Protein AF-A0A7S2VZN6-F1 (afdb_monomer_lite)

pLDDT: mean 81.23, std 9.37, range [50.44, 93.56]

Secondary structure (DSSP, 8-state):
----------S---HHHHHHHHHHHHHHHHTTT----EEEE-GGGGGGTTTTTTSEEEEPPTT---HHHHHHHHHHHHHHHHHHHT-S-SS--HHHHHHHHHHHHHHHHHSPPTTSS-SSS-HHHHHH-PPPP-GGGGGPPTT---

Organism: NCBI:txid49252

Structure (mmCIF, N/CA/C/O backbone):
data_AF-A0A7S2VZN6-F1
#
_entry.id   AF-A0A7S2VZN6-F1
#
loop_
_atom_site.group_PDB
_atom_site.id
_atom_site.type_symbol
_atom_site.label_atom_id
_atom_site.label_alt_id
_atom_site.label_comp_id
_atom_site.label_asym_id
_atom_site.label_entity_id
_atom_site.label_seq_id
_atom_site.pdbx_PDB_ins_code
_atom_site.Cartn_x
_atom_site.Cartn_y
_atom_site.Cartn_z
_atom_site.occupancy
_atom_site.B_iso_or_equiv
_atom_site.auth_seq_id
_atom_site.auth_comp_id
_atom_site.auth_asym_id
_atom_site.auth_atom_id
_atom_site.pdbx_PDB_model_num
ATOM 1 N N . ARG A 1 1 ? -11.228 -12.807 0.021 1.00 67.44 1 ARG A N 1
ATOM 2 C CA . ARG A 1 1 ? -10.529 -11.670 0.677 1.00 67.44 1 ARG A CA 1
ATOM 3 C C . ARG A 1 1 ? -9.838 -10.831 -0.385 1.00 67.44 1 ARG A C 1
ATOM 5 O O . ARG A 1 1 ? -9.203 -11.403 -1.270 1.00 67.44 1 ARG A O 1
ATOM 12 N N . MET A 1 2 ? -9.982 -9.508 -0.332 1.00 73.94 2 MET A N 1
ATOM 13 C CA . MET A 1 2 ? -9.290 -8.612 -1.258 1.00 73.94 2 MET A CA 1
ATOM 14 C C . MET A 1 2 ? -7.806 -8.568 -0.902 1.00 73.94 2 MET A C 1
ATOM 16 O O . MET A 1 2 ? -7.463 -8.397 0.262 1.00 73.94 2 MET A O 1
ATOM 20 N N . LYS A 1 3 ? -6.920 -8.744 -1.885 1.00 80.19 3 LYS A N 1
ATOM 21 C CA . LYS A 1 3 ? -5.466 -8.737 -1.664 1.00 80.19 3 LYS A CA 1
ATOM 22 C C . LYS A 1 3 ? -4.849 -7.468 -2.239 1.00 80.19 3 LYS A C 1
ATOM 24 O O . LYS A 1 3 ? -4.043 -7.541 -3.160 1.00 80.19 3 LYS A O 1
ATOM 29 N N . PHE A 1 4 ? -5.268 -6.318 -1.718 1.00 83.31 4 PHE A N 1
ATOM 30 C CA . PHE A 1 4 ? -4.707 -5.024 -2.096 1.00 83.31 4 PHE A CA 1
ATOM 31 C C . PHE A 1 4 ? -3.550 -4.649 -1.173 1.00 83.31 4 PHE A C 1
ATOM 33 O O . PHE A 1 4 ? -3.600 -4.893 0.032 1.00 83.31 4 PHE A O 1
ATOM 40 N N . ARG A 1 5 ? -2.483 -4.090 -1.742 1.00 87.06 5 ARG A N 1
ATOM 41 C CA . ARG A 1 5 ? -1.263 -3.754 -1.007 1.00 87.06 5 ARG A CA 1
ATOM 42 C C . ARG A 1 5 ? -0.949 -2.282 -1.164 1.00 87.06 5 ARG A C 1
ATOM 44 O O . ARG A 1 5 ? -0.860 -1.787 -2.282 1.00 87.06 5 ARG A O 1
ATOM 51 N N . THR A 1 6 ? -0.674 -1.614 -0.056 1.00 86.50 6 THR A N 1
ATOM 52 C CA . THR A 1 6 ? -0.214 -0.225 -0.063 1.00 86.50 6 THR A CA 1
ATOM 53 C C . THR A 1 6 ? 1.181 -0.163 0.532 1.00 86.50 6 THR A C 1
ATOM 55 O O . THR A 1 6 ? 1.512 -0.914 1.448 1.00 86.50 6 THR A O 1
ATOM 58 N N . MET A 1 7 ? 2.016 0.729 0.008 1.00 86.06 7 MET A N 1
ATOM 59 C CA . MET A 1 7 ? 3.336 1.002 0.561 1.00 86.06 7 MET A CA 1
ATOM 60 C C . MET A 1 7 ? 3.484 2.502 0.780 1.00 86.06 7 MET A C 1
ATOM 62 O O . MET A 1 7 ? 3.170 3.303 -0.096 1.00 86.06 7 MET A O 1
ATOM 66 N N . ALA A 1 8 ? 4.003 2.874 1.946 1.00 85.56 8 ALA A N 1
ATOM 67 C CA . ALA A 1 8 ? 4.385 4.239 2.255 1.00 85.56 8 ALA A CA 1
ATOM 68 C C . ALA A 1 8 ? 5.821 4.260 2.782 1.00 85.56 8 ALA A C 1
ATOM 70 O O . ALA A 1 8 ? 6.165 3.538 3.716 1.00 85.56 8 ALA A O 1
ATOM 71 N N . ALA A 1 9 ? 6.663 5.119 2.209 1.00 84.00 9 ALA A N 1
ATOM 72 C CA . ALA A 1 9 ? 7.984 5.373 2.763 1.00 84.00 9 ALA A CA 1
ATOM 73 C C . ALA A 1 9 ? 7.851 6.199 4.053 1.00 84.00 9 ALA A C 1
ATOM 75 O O . ALA A 1 9 ? 7.390 7.345 4.030 1.00 84.00 9 ALA A O 1
ATOM 76 N N . VAL A 1 10 ? 8.270 5.620 5.174 1.00 84.56 10 VAL A N 1
ATOM 77 C CA . VAL A 1 10 ? 8.252 6.26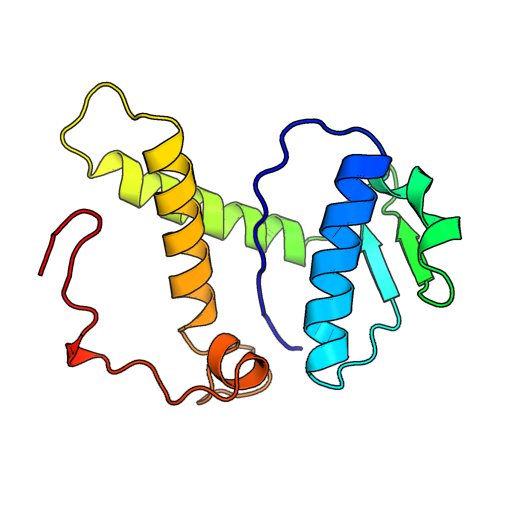4 6.491 1.00 84.56 10 VAL A CA 1
ATOM 78 C C . VAL A 1 10 ? 9.630 6.860 6.777 1.00 84.56 10 VAL A C 1
ATOM 80 O O . VAL A 1 10 ? 10.645 6.194 6.586 1.00 84.56 10 VAL A O 1
ATOM 83 N N . LYS A 1 11 ? 9.679 8.130 7.204 1.00 82.19 11 LYS A N 1
ATOM 84 C CA . LYS A 1 11 ? 10.941 8.792 7.585 1.00 82.19 11 LYS A CA 1
ATOM 85 C C . LYS A 1 11 ? 11.403 8.342 8.973 1.00 82.19 11 LYS A C 1
ATOM 87 O O . LYS A 1 11 ? 12.546 7.934 9.116 1.00 82.19 11 LYS A O 1
ATO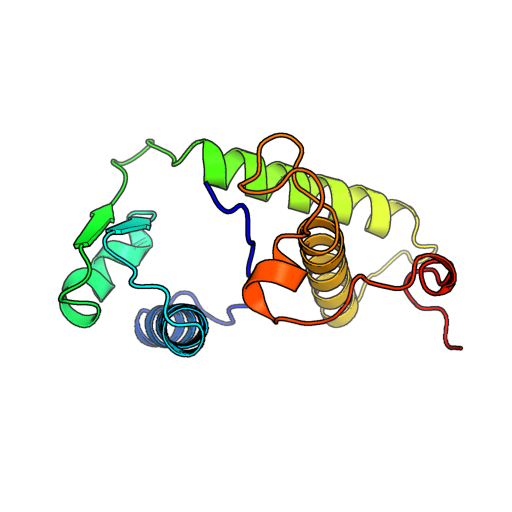M 92 N N . ASN A 1 12 ? 10.488 8.375 9.944 1.00 83.12 12 ASN A N 1
ATOM 93 C CA . ASN A 1 12 ? 10.727 8.042 11.348 1.00 83.12 12 ASN A CA 1
ATOM 94 C C . ASN A 1 12 ? 9.582 7.175 11.886 1.00 83.12 12 ASN A C 1
ATOM 96 O O . ASN A 1 12 ? 8.439 7.357 11.473 1.00 83.12 12 ASN A O 1
ATOM 100 N N . ARG A 1 13 ? 9.865 6.302 12.857 1.00 81.25 13 ARG A N 1
ATOM 101 C CA . ARG A 1 13 ? 8.877 5.394 13.473 1.00 81.25 13 ARG A CA 1
ATOM 102 C C . ARG A 1 13 ? 8.082 6.016 14.629 1.00 81.25 13 ARG A C 1
ATOM 104 O O . ARG A 1 13 ? 7.557 5.308 15.476 1.00 81.25 13 ARG A O 1
ATOM 111 N N . TYR A 1 14 ? 8.014 7.342 14.704 1.00 86.31 14 TYR A N 1
ATOM 112 C CA . TYR A 1 14 ? 7.276 8.007 15.776 1.00 86.31 14 TYR A CA 1
ATOM 113 C C . TYR A 1 14 ? 5.766 7.910 15.555 1.00 86.31 14 TYR A C 1
ATOM 115 O O . TYR A 1 14 ? 5.291 8.032 14.423 1.00 86.31 14 TYR A O 1
ATOM 123 N N . LYS A 1 15 ? 5.024 7.797 16.661 1.00 85.56 15 LYS A N 1
ATOM 124 C CA . LYS A 1 15 ? 3.557 7.742 16.712 1.00 85.56 15 LYS A CA 1
ATOM 125 C C . LYS A 1 15 ? 2.837 8.684 15.724 1.00 85.56 15 LYS A C 1
ATOM 127 O O . LYS A 1 15 ? 2.068 8.168 14.918 1.00 85.56 15 LYS A O 1
ATOM 132 N N . PRO A 1 16 ? 3.097 10.010 15.682 1.00 86.88 16 PRO A N 1
ATOM 133 C CA . PRO A 1 16 ? 2.371 10.909 14.776 1.00 86.88 16 PRO A CA 1
ATOM 134 C C . PRO A 1 16 ? 2.612 10.596 13.294 1.00 86.88 16 PRO A C 1
ATOM 136 O O . PRO A 1 16 ? 1.728 10.774 12.460 1.00 86.88 16 PRO A O 1
ATOM 139 N N . VAL A 1 17 ? 3.805 10.108 12.942 1.00 87.12 17 VAL A N 1
ATOM 140 C CA . VAL A 1 17 ? 4.119 9.733 11.559 1.00 87.12 17 VAL A CA 1
ATOM 141 C C . VAL A 1 17 ? 3.374 8.455 11.179 1.00 87.12 17 VAL A C 1
ATOM 143 O O . VAL A 1 17 ? 2.814 8.388 10.086 1.00 87.12 17 VAL A O 1
ATOM 146 N N . LEU A 1 18 ? 3.346 7.465 12.077 1.00 86.06 18 LEU A N 1
ATOM 147 C CA . LEU A 1 18 ? 2.616 6.213 11.873 1.00 86.06 18 LEU A CA 1
ATOM 148 C C . LEU A 1 18 ? 1.109 6.464 11.757 1.00 86.06 18 LEU A C 1
ATOM 150 O O . LEU A 1 18 ? 0.503 5.999 10.795 1.00 86.06 18 LEU A O 1
ATOM 154 N N . PHE A 1 19 ? 0.538 7.266 12.659 1.00 87.81 19 PHE A N 1
ATOM 155 C CA . PHE A 1 19 ? -0.877 7.633 12.645 1.00 87.81 19 PHE A CA 1
ATOM 156 C C . PHE A 1 19 ? -1.277 8.343 11.349 1.00 87.81 19 PHE A C 1
ATOM 158 O O . PHE A 1 19 ? -2.192 7.904 10.662 1.00 87.81 19 PHE A O 1
ATOM 165 N N . ASN A 1 20 ? -0.529 9.370 10.931 1.00 89.44 20 ASN A N 1
ATOM 166 C CA . ASN A 1 20 ? -0.820 10.084 9.685 1.00 89.44 20 ASN A CA 1
ATOM 167 C C . ASN A 1 20 ? -0.793 9.161 8.459 1.00 89.44 20 ASN A C 1
ATOM 169 O O . ASN A 1 20 ? -1.612 9.294 7.545 1.00 89.44 20 ASN A O 1
ATOM 173 N N . LYS A 1 21 ? 0.153 8.213 8.418 1.00 88.69 21 LYS A N 1
ATOM 174 C CA . LYS A 1 21 ? 0.228 7.238 7.326 1.00 88.69 21 LYS A CA 1
ATOM 175 C C . LYS A 1 21 ? -0.913 6.236 7.377 1.00 88.69 21 LYS A C 1
ATOM 177 O O . LYS A 1 21 ? -1.475 5.950 6.324 1.00 88.69 21 LYS A O 1
ATOM 182 N N . LEU A 1 22 ? -1.277 5.759 8.562 1.00 88.25 22 LEU A N 1
ATOM 183 C CA . LEU A 1 22 ? -2.411 4.866 8.728 1.00 88.25 22 LEU A CA 1
ATOM 184 C C . LEU A 1 22 ? -3.720 5.561 8.329 1.00 88.25 22 LEU A C 1
ATOM 186 O O . LEU A 1 22 ? -4.447 5.011 7.514 1.00 88.25 22 LEU A O 1
ATOM 190 N N . ASN A 1 23 ? -3.958 6.803 8.757 1.00 89.50 23 ASN A N 1
ATOM 191 C CA . ASN A 1 23 ? -5.130 7.588 8.347 1.00 89.50 23 ASN A CA 1
ATOM 192 C C . ASN A 1 23 ? -5.203 7.809 6.842 1.00 89.50 23 ASN A C 1
ATOM 194 O O . ASN A 1 23 ? -6.275 7.732 6.260 1.00 89.50 23 ASN A O 1
ATOM 198 N N . THR A 1 24 ? -4.065 8.039 6.182 1.00 89.88 24 THR A N 1
ATOM 199 C CA . THR A 1 24 ? -4.046 8.142 4.713 1.00 89.88 24 THR A CA 1
ATOM 200 C C . THR A 1 24 ? -4.563 6.854 4.069 1.00 89.88 24 THR A C 1
ATOM 202 O O . THR A 1 24 ? -5.270 6.901 3.066 1.00 89.88 24 THR A O 1
ATOM 205 N N . VAL A 1 25 ? -4.208 5.702 4.642 1.00 88.62 25 VAL A N 1
ATOM 206 C CA . VAL A 1 25 ? -4.676 4.399 4.173 1.00 88.62 25 VAL A CA 1
ATOM 207 C C . VAL A 1 25 ? -6.153 4.204 4.516 1.00 88.62 25 VAL A C 1
ATOM 209 O O . VAL A 1 25 ? -6.908 3.867 3.615 1.00 88.62 25 VAL A O 1
ATOM 212 N N . LEU A 1 26 ? -6.592 4.471 5.750 1.00 88.44 26 LEU A N 1
ATOM 213 C CA . LEU A 1 26 ? -8.005 4.367 6.141 1.00 88.44 26 LEU A CA 1
ATOM 214 C C . LEU A 1 26 ? -8.903 5.229 5.247 1.00 88.44 26 LEU A C 1
ATOM 216 O O . LEU A 1 26 ? -9.836 4.711 4.645 1.00 88.44 26 LEU A O 1
ATOM 220 N N . ASN A 1 27 ? -8.548 6.503 5.061 1.00 88.44 27 ASN A N 1
ATOM 221 C CA . ASN A 1 27 ? -9.285 7.432 4.204 1.00 88.44 27 ASN A CA 1
ATOM 222 C C . ASN A 1 27 ? -9.342 6.953 2.748 1.00 88.44 27 ASN A C 1
ATOM 224 O O . ASN A 1 27 ? -10.314 7.213 2.048 1.00 88.44 27 ASN A O 1
ATOM 228 N N . PHE A 1 28 ? -8.311 6.249 2.270 1.00 87.31 28 PHE A N 1
ATOM 229 C CA . PHE A 1 28 ? -8.308 5.668 0.927 1.00 87.31 28 PHE A CA 1
ATOM 230 C C . PHE A 1 28 ? -9.331 4.531 0.779 1.00 87.31 28 PHE A C 1
ATOM 232 O O . PHE A 1 28 ? -9.906 4.379 -0.300 1.00 87.31 28 PHE A O 1
ATOM 239 N N . TYR A 1 29 ? -9.543 3.724 1.820 1.00 87.19 29 TYR A N 1
ATOM 240 C CA . TYR A 1 29 ? -10.575 2.682 1.821 1.00 87.19 29 TYR A CA 1
ATOM 241 C C . TYR A 1 29 ? -11.971 3.282 2.020 1.00 87.19 29 TYR A C 1
ATOM 243 O O . TYR A 1 29 ? -12.897 2.907 1.301 1.00 87.19 29 TYR A O 1
ATOM 251 N N . ASP A 1 30 ? -12.095 4.262 2.913 1.00 87.44 30 ASP A N 1
ATOM 252 C CA . ASP A 1 30 ? -13.349 4.968 3.185 1.00 87.44 30 ASP A CA 1
ATOM 253 C C . ASP A 1 30 ? -13.860 5.718 1.946 1.00 87.44 30 ASP A C 1
ATOM 255 O O . ASP A 1 30 ? -15.021 5.590 1.568 1.00 87.44 30 ASP A O 1
ATOM 259 N N . SER A 1 31 ? -12.964 6.363 1.182 1.00 86.00 31 SER A N 1
ATOM 260 C CA . SER A 1 31 ? -13.318 7.027 -0.084 1.00 86.00 31 SER A CA 1
ATOM 261 C C . SER A 1 31 ? -13.864 6.079 -1.161 1.00 86.00 31 SER A C 1
ATOM 263 O O . SER A 1 31 ? -14.260 6.531 -2.231 1.00 86.00 31 SER A O 1
ATOM 265 N N . ARG A 1 32 ? -13.782 4.765 -0.939 1.00 82.69 32 ARG A N 1
ATOM 266 C CA . ARG A 1 32 ? -14.255 3.697 -1.832 1.00 82.69 32 ARG A CA 1
ATOM 267 C C . ARG A 1 32 ? -15.415 2.912 -1.215 1.00 82.69 32 ARG A C 1
ATOM 269 O O . ARG A 1 32 ? -15.726 1.825 -1.689 1.00 82.69 32 ARG A O 1
ATOM 276 N N . ASN A 1 33 ? -16.035 3.450 -0.161 1.00 85.44 33 ASN A N 1
ATOM 277 C CA . ASN A 1 33 ? -17.132 2.839 0.591 1.00 85.44 33 ASN A CA 1
ATOM 278 C C . ASN A 1 33 ? -16.774 1.485 1.232 1.00 85.44 33 ASN A C 1
ATOM 280 O O . ASN A 1 33 ? -17.652 0.650 1.452 1.00 85.44 33 ASN A O 1
ATOM 284 N N . TYR A 1 34 ? -15.494 1.248 1.543 1.00 85.19 34 TYR A N 1
ATOM 285 C CA . TYR A 1 34 ? -15.088 0.087 2.332 1.00 85.19 34 TYR A CA 1
ATOM 286 C C . TYR A 1 34 ? -15.033 0.452 3.813 1.00 85.19 34 TYR A C 1
ATOM 288 O O . TYR A 1 34 ? -14.183 1.231 4.239 1.00 85.19 34 TYR A O 1
ATOM 296 N N . THR A 1 35 ? -15.892 -0.176 4.613 1.00 85.19 35 THR A N 1
ATOM 297 C CA . THR A 1 35 ? -15.830 -0.077 6.074 1.00 85.19 35 THR A CA 1
ATOM 298 C C . THR A 1 35 ? -14.772 -1.035 6.611 1.00 85.19 35 THR A C 1
ATOM 300 O O . THR A 1 35 ? -14.870 -2.250 6.435 1.00 85.19 35 THR A O 1
ATOM 303 N N . ILE A 1 36 ? -13.748 -0.490 7.262 1.00 85.81 36 ILE A N 1
ATOM 304 C CA . ILE A 1 36 ? -12.724 -1.277 7.952 1.00 85.81 36 ILE A CA 1
ATOM 305 C C . ILE A 1 36 ? -13.228 -1.558 9.368 1.00 85.81 36 ILE A C 1
ATOM 307 O O . ILE A 1 36 ? -13.453 -0.620 10.127 1.00 85.81 36 ILE A O 1
ATOM 311 N N . THR A 1 37 ? -13.414 -2.832 9.709 1.00 86.75 37 THR A N 1
ATOM 312 C CA . THR A 1 37 ? -13.840 -3.263 11.052 1.00 86.75 37 THR A CA 1
ATOM 313 C C . THR A 1 37 ? -12.645 -3.439 11.976 1.00 86.75 37 THR A C 1
ATOM 315 O O . THR A 1 37 ? -12.607 -2.858 13.058 1.00 86.75 37 THR A O 1
ATOM 318 N N . ASP A 1 38 ? -11.633 -4.157 11.485 1.00 87.50 38 ASP A N 1
ATOM 319 C CA . ASP A 1 38 ? -10.511 -4.631 12.285 1.00 87.50 38 ASP A CA 1
ATOM 320 C C . ASP A 1 38 ? -9.186 -4.383 11.562 1.00 87.50 38 ASP A C 1
ATOM 322 O O . ASP A 1 38 ? -9.063 -4.542 10.340 1.00 87.50 38 ASP A O 1
ATOM 326 N N . VAL A 1 39 ? -8.166 -4.015 12.329 1.00 88.19 39 VAL A N 1
ATOM 327 C CA . VAL A 1 39 ? -6.792 -3.838 11.861 1.00 88.19 39 VAL A CA 1
ATOM 328 C C . VAL A 1 39 ? -5.889 -4.727 12.700 1.00 88.19 39 VAL A C 1
ATOM 330 O O . VAL A 1 39 ? -5.788 -4.544 13.907 1.00 88.19 39 VAL A O 1
ATOM 333 N N . HIS A 1 40 ? -5.183 -5.651 12.050 1.00 88.12 40 HIS A N 1
ATOM 334 C CA . HIS A 1 40 ? -4.144 -6.451 12.697 1.00 88.12 40 HIS A CA 1
ATOM 335 C C . HIS A 1 40 ? -2.778 -5.803 12.468 1.00 88.12 40 HIS A C 1
ATOM 337 O O . HIS A 1 40 ? -2.394 -5.553 11.319 1.00 88.12 40 HIS A O 1
ATOM 343 N N . ALA A 1 41 ? -2.046 -5.526 13.544 1.00 85.81 41 ALA A N 1
ATOM 344 C CA . ALA A 1 41 ? -0.760 -4.843 13.478 1.00 85.81 41 ALA A CA 1
ATOM 345 C C . ALA A 1 41 ? 0.239 -5.337 14.534 1.00 85.81 41 ALA A C 1
ATOM 347 O O . ALA A 1 41 ? -0.121 -5.944 15.539 1.00 85.81 41 ALA A O 1
ATOM 348 N N . ASP A 1 42 ? 1.515 -5.020 14.317 1.00 83.44 42 ASP A N 1
ATOM 349 C CA . ASP A 1 42 ? 2.580 -5.305 15.279 1.00 83.44 42 ASP A CA 1
ATOM 350 C C . ASP A 1 42 ? 2.466 -4.413 16.530 1.00 83.44 42 ASP A C 1
ATOM 352 O O . ASP A 1 42 ? 1.858 -3.336 16.514 1.00 83.44 42 ASP A O 1
ATOM 356 N N . HIS A 1 43 ? 3.148 -4.804 17.612 1.00 82.44 43 HIS A N 1
ATOM 357 C CA . HIS A 1 43 ? 3.113 -4.092 18.895 1.00 82.44 43 HIS A CA 1
ATOM 358 C C . HIS A 1 43 ? 3.548 -2.613 18.817 1.00 82.44 43 HIS A C 1
ATOM 360 O O . HIS A 1 43 ? 3.095 -1.795 19.624 1.00 82.44 43 HIS A O 1
ATOM 366 N N . GLU A 1 44 ? 4.354 -2.214 17.828 1.00 81.19 44 GLU A N 1
ATOM 367 C CA . GLU A 1 44 ? 4.710 -0.801 17.600 1.00 81.19 44 GLU A CA 1
ATOM 368 C C . GLU A 1 44 ? 3.464 0.091 17.373 1.00 81.19 44 GLU A C 1
ATOM 370 O O . GLU A 1 44 ? 3.455 1.265 17.755 1.00 81.19 44 GLU A O 1
ATOM 375 N N . PHE A 1 45 ? 2.373 -0.469 16.836 1.00 84.06 45 PHE A N 1
ATOM 376 C CA . PHE A 1 45 ? 1.121 0.247 16.568 1.00 84.06 45 PHE A CA 1
ATOM 377 C C . PHE A 1 45 ? 0.168 0.296 17.766 1.00 84.06 45 PHE A C 1
ATOM 379 O O . PHE A 1 45 ? -0.836 1.001 17.725 1.00 84.06 45 PHE A O 1
ATOM 386 N N . ARG A 1 46 ? 0.485 -0.352 18.892 1.00 85.38 46 ARG A N 1
ATOM 387 C CA . ARG A 1 46 ? -0.360 -0.293 20.099 1.00 85.38 46 ARG A CA 1
ATOM 388 C C . ARG A 1 46 ? -0.626 1.144 20.564 1.00 85.38 46 ARG A C 1
ATOM 390 O O . ARG A 1 46 ? -1.681 1.437 21.119 1.00 85.38 46 ARG A O 1
ATOM 397 N N . CYS A 1 47 ? 0.319 2.051 20.312 1.00 86.00 47 CYS A N 1
ATOM 398 C CA . CYS A 1 47 ? 0.243 3.448 20.729 1.00 86.00 47 CYS A CA 1
ATOM 399 C C . CYS A 1 47 ? -0.867 4.268 20.041 1.00 86.00 47 CYS A C 1
ATOM 401 O O . CYS A 1 47 ? -1.245 5.312 20.577 1.00 86.00 47 CYS A O 1
ATOM 403 N N . ILE A 1 48 ? -1.395 3.814 18.898 1.00 86.56 48 ILE A N 1
ATOM 404 C CA . ILE A 1 48 ? -2.450 4.497 18.125 1.00 86.56 48 ILE A CA 1
ATOM 405 C C . ILE A 1 48 ? -3.845 3.877 18.311 1.00 86.56 48 ILE A C 1
ATOM 407 O O . ILE A 1 48 ? -4.802 4.366 17.723 1.00 86.56 48 ILE A O 1
ATOM 411 N N . ARG A 1 49 ? -3.986 2.837 19.150 1.00 86.88 49 ARG A N 1
ATOM 412 C CA . ARG A 1 49 ? -5.253 2.114 19.380 1.00 86.88 49 ARG A CA 1
ATOM 413 C C . ARG A 1 49 ? -6.433 3.029 19.709 1.00 86.88 49 ARG A C 1
ATOM 415 O O . ARG A 1 49 ? -7.526 2.836 19.198 1.00 86.88 49 ARG A O 1
ATOM 422 N N . GLU A 1 50 ? -6.206 4.017 20.567 1.00 86.75 50 GLU A N 1
ATOM 423 C CA . GLU A 1 50 ? -7.257 4.945 20.997 1.00 86.75 50 GLU A CA 1
ATOM 424 C C . GLU A 1 50 ? -7.648 5.950 19.906 1.00 86.75 50 GLU A C 1
ATOM 426 O O . GLU A 1 50 ? -8.774 6.431 19.890 1.00 86.75 50 GLU A O 1
ATOM 431 N N . GLU A 1 51 ? -6.745 6.244 18.969 1.00 86.50 51 GLU A N 1
ATOM 432 C CA . GLU A 1 51 ? -6.949 7.273 17.943 1.00 86.50 51 GLU A CA 1
ATOM 433 C C . GLU A 1 51 ? -7.722 6.758 16.726 1.00 86.50 51 GLU A C 1
ATOM 435 O O . GLU A 1 51 ? -8.264 7.558 15.971 1.00 86.50 51 GLU A O 1
ATOM 440 N N . ILE A 1 52 ? -7.771 5.437 16.529 1.00 86.06 52 ILE A N 1
ATOM 441 C CA . ILE A 1 52 ? -8.435 4.811 15.376 1.00 86.06 52 ILE A CA 1
ATOM 442 C C . ILE A 1 52 ? -9.839 4.283 15.693 1.00 86.06 52 ILE A C 1
ATOM 444 O O . ILE A 1 52 ? -10.479 3.690 14.827 1.00 86.06 52 ILE A O 1
ATOM 448 N N . ARG A 1 53 ? -10.338 4.490 16.919 1.00 86.44 53 ARG A N 1
ATOM 449 C CA . ARG A 1 53 ? -11.706 4.101 17.285 1.00 86.44 53 ARG A CA 1
ATOM 450 C C . ARG A 1 53 ? -12.714 4.774 16.335 1.00 86.44 53 ARG A C 1
ATOM 452 O O . ARG A 1 53 ? -12.544 5.952 16.023 1.00 86.44 53 ARG A O 1
ATOM 459 N N . PRO A 1 54 ? -13.762 4.064 15.881 1.00 86.50 54 PRO A N 1
ATOM 460 C CA . PRO A 1 54 ? -14.287 2.798 16.412 1.00 86.50 54 PRO A CA 1
ATOM 461 C C . PRO A 1 54 ? -13.625 1.511 15.883 1.00 86.50 54 PRO A C 1
ATOM 463 O O . PRO A 1 54 ? -14.059 0.435 16.271 1.00 86.50 54 PRO A O 1
ATOM 466 N N . ILE A 1 55 ? -12.602 1.595 15.028 1.00 87.81 55 ILE A N 1
ATOM 467 C CA . ILE A 1 55 ? -11.947 0.424 14.424 1.00 87.81 55 ILE A CA 1
ATOM 468 C C . ILE A 1 55 ? -11.190 -0.367 15.499 1.00 87.81 55 ILE A C 1
ATOM 470 O O . ILE A 1 55 ? -10.421 0.214 16.275 1.00 87.81 55 ILE A O 1
ATOM 474 N N . GLU A 1 56 ? -11.374 -1.687 15.541 1.00 86.69 56 GLU A N 1
ATOM 475 C CA . GLU A 1 56 ? -10.661 -2.533 16.496 1.00 86.69 56 GLU A CA 1
ATOM 476 C C . GLU A 1 56 ? -9.214 -2.761 16.038 1.00 86.69 56 GLU A C 1
ATOM 478 O O . GLU A 1 56 ? -8.947 -3.251 14.941 1.00 86.69 56 GLU A O 1
ATOM 483 N N . LEU A 1 57 ? -8.249 -2.384 16.885 1.00 88.00 57 LEU A N 1
ATOM 484 C CA . LEU A 1 57 ? -6.838 -2.707 16.674 1.00 88.00 57 LEU A CA 1
ATOM 485 C C . LEU A 1 57 ? -6.492 -3.992 17.419 1.00 88.00 57 LEU A C 1
ATOM 487 O O . LEU A 1 57 ? -6.360 -3.977 18.650 1.00 88.00 57 LEU A O 1
ATOM 491 N N . ASP A 1 58 ? -6.278 -5.060 16.664 1.00 85.88 58 ASP A N 1
ATOM 492 C CA . ASP A 1 58 ? -5.716 -6.299 17.172 1.00 85.88 58 ASP A CA 1
ATOM 493 C C . ASP A 1 58 ? -4.190 -6.262 17.037 1.00 85.88 58 ASP A C 1
ATOM 495 O O . ASP A 1 58 ? -3.628 -6.045 15.959 1.00 85.88 58 ASP A O 1
ATOM 499 N N . VAL A 1 59 ? -3.509 -6.410 18.168 1.00 83.38 59 VAL A N 1
ATOM 500 C CA . VAL A 1 59 ? -2.053 -6.332 18.235 1.00 83.38 59 VAL A CA 1
ATOM 501 C C . VAL A 1 59 ? -1.522 -7.739 18.417 1.00 83.38 59 VAL A C 1
ATOM 503 O O . VAL A 1 59 ? -1.800 -8.364 19.440 1.00 83.38 59 VAL A O 1
ATOM 506 N N . CYS A 1 60 ? -0.726 -8.212 17.457 1.00 78.75 60 CYS A N 1
ATOM 507 C CA . CYS A 1 60 ? -0.096 -9.523 17.563 1.00 78.75 60 CYS A CA 1
ATOM 508 C C . CYS A 1 60 ? 0.756 -9.618 18.836 1.00 78.75 60 CYS A C 1
ATOM 510 O O . CYS A 1 60 ? 1.406 -8.650 19.255 1.00 78.75 60 CYS A O 1
ATOM 512 N N . ALA A 1 61 ? 0.736 -10.801 19.454 1.00 72.94 61 ALA A N 1
ATOM 513 C CA . ALA A 1 61 ? 1.562 -11.090 20.614 1.00 72.94 61 ALA A CA 1
ATOM 514 C C . ALA A 1 61 ? 3.057 -10.906 20.278 1.00 72.94 61 ALA A C 1
ATOM 516 O O . ALA A 1 61 ? 3.446 -10.982 19.110 1.00 72.94 61 ALA A O 1
ATOM 517 N N . PRO A 1 62 ? 3.919 -10.659 21.280 1.00 61.00 62 PRO A N 1
ATOM 518 C CA . PRO A 1 62 ? 5.363 -10.708 21.072 1.00 61.00 62 PRO A CA 1
ATOM 519 C C . PRO A 1 62 ? 5.743 -12.053 20.430 1.00 61.00 62 PRO A C 1
ATOM 521 O O . PRO A 1 62 ? 5.304 -13.092 20.914 1.00 61.00 62 PRO A O 1
ATOM 524 N N . ASP A 1 63 ? 6.513 -12.013 19.340 1.00 62.56 63 ASP A N 1
ATOM 525 C CA . ASP A 1 63 ? 6.900 -13.162 18.496 1.00 62.56 63 ASP A CA 1
ATOM 526 C C . ASP A 1 63 ? 5.781 -13.837 17.679 1.00 62.56 63 ASP A C 1
ATOM 528 O O . ASP A 1 63 ? 6.042 -14.825 16.989 1.00 62.56 63 ASP A O 1
ATOM 532 N N . ASP A 1 64 ? 4.567 -13.283 17.678 1.00 65.62 64 ASP A N 1
ATOM 533 C CA . ASP A 1 64 ? 3.503 -13.687 16.761 1.00 65.62 64 ASP A CA 1
ATOM 534 C C . ASP A 1 64 ? 3.427 -12.728 15.565 1.00 65.62 64 ASP A C 1
ATOM 536 O O . ASP A 1 64 ? 3.595 -11.512 15.690 1.00 65.62 64 ASP A O 1
ATOM 540 N N . TYR A 1 65 ? 3.184 -13.280 14.380 1.00 68.44 65 TYR A N 1
ATOM 541 C CA . TYR A 1 65 ? 3.168 -12.533 13.129 1.00 68.44 65 TYR A CA 1
ATOM 542 C C . TYR A 1 65 ? 1.895 -12.833 12.355 1.00 68.44 65 TYR A C 1
ATOM 544 O O . TYR A 1 65 ? 1.511 -13.988 12.173 1.00 68.44 65 TYR A O 1
ATOM 552 N N . VAL A 1 66 ? 1.309 -11.803 11.738 1.00 75.69 66 VAL A N 1
ATOM 553 C CA . VAL A 1 66 ? 0.269 -12.017 10.726 1.00 75.69 66 VAL A CA 1
ATOM 554 C C . VAL A 1 66 ? 0.911 -12.680 9.501 1.00 75.69 66 VAL A C 1
ATOM 556 O O . VAL A 1 66 ? 1.431 -12.008 8.605 1.00 75.69 66 VAL A O 1
ATOM 559 N N . HIS A 1 67 ? 0.874 -14.015 9.440 1.00 79.50 67 HIS A N 1
ATOM 560 C CA . HIS A 1 67 ? 1.540 -14.817 8.404 1.00 79.50 67 HIS A CA 1
ATOM 561 C C . HIS A 1 67 ? 1.208 -14.369 6.970 1.00 79.50 67 HIS A C 1
ATOM 563 O O . HIS A 1 67 ? 2.048 -14.455 6.068 1.00 79.50 67 HIS A O 1
ATOM 569 N N . GLU A 1 68 ? -0.011 -13.873 6.738 1.00 81.81 68 GLU A N 1
ATOM 570 C CA . GLU A 1 68 ? -0.426 -13.330 5.442 1.00 81.81 68 GLU A CA 1
ATOM 571 C C . GLU A 1 68 ? 0.388 -12.088 5.045 1.00 81.81 68 GLU A C 1
ATOM 573 O O . GLU A 1 68 ? 0.871 -11.992 3.909 1.00 81.81 68 GLU A O 1
ATOM 578 N N . VAL A 1 69 ? 0.576 -11.158 5.986 1.00 82.88 69 VAL A N 1
ATOM 579 C CA . VAL A 1 69 ? 1.343 -9.921 5.796 1.00 82.88 69 VAL A CA 1
ATOM 580 C C . VAL A 1 69 ? 2.829 -10.236 5.672 1.00 82.88 69 VAL A C 1
ATOM 582 O O . VAL A 1 69 ? 3.498 -9.707 4.785 1.00 82.88 69 VAL A O 1
ATOM 585 N N . GLU A 1 70 ? 3.352 -11.162 6.470 1.00 85.62 70 GLU A N 1
ATOM 586 C CA . GLU A 1 70 ? 4.763 -11.539 6.409 1.00 85.62 70 GLU A CA 1
ATOM 587 C C . GLU A 1 70 ? 5.122 -12.202 5.064 1.00 85.62 70 GLU A C 1
ATOM 589 O O . GLU A 1 70 ? 6.087 -11.817 4.391 1.00 85.62 70 GLU A O 1
ATOM 594 N N . ARG A 1 71 ? 4.284 -13.139 4.594 1.00 87.81 71 ARG A N 1
ATOM 595 C CA . ARG A 1 71 ? 4.420 -13.756 3.262 1.00 87.81 71 ARG A CA 1
ATOM 596 C C . ARG A 1 71 ? 4.303 -12.705 2.156 1.00 87.81 71 ARG A C 1
ATOM 598 O O . ARG A 1 71 ? 5.027 -12.752 1.155 1.00 87.81 71 ARG A O 1
ATOM 605 N N . SER A 1 72 ? 3.407 -11.738 2.343 1.00 87.50 72 SER A N 1
ATOM 606 C CA . SER A 1 72 ? 3.234 -10.592 1.457 1.00 87.50 72 SER A CA 1
ATOM 607 C C . SER A 1 72 ? 4.514 -9.754 1.359 1.00 87.50 72 SER A C 1
ATOM 609 O O . SER A 1 72 ? 5.005 -9.547 0.245 1.00 87.50 72 SER A O 1
ATOM 611 N N . ILE A 1 73 ? 5.102 -9.363 2.492 1.00 89.25 73 ILE A N 1
ATOM 612 C CA . ILE A 1 73 ? 6.358 -8.606 2.572 1.00 89.25 73 ILE A CA 1
ATOM 613 C C . ILE A 1 73 ? 7.503 -9.383 1.920 1.00 89.25 73 ILE A C 1
ATOM 615 O O . ILE A 1 73 ? 8.280 -8.806 1.157 1.00 89.25 73 ILE A O 1
ATOM 619 N N . ARG A 1 74 ? 7.599 -10.694 2.168 1.00 91.31 74 ARG A N 1
ATOM 620 C CA . ARG A 1 74 ? 8.623 -11.560 1.564 1.00 91.31 74 ARG A CA 1
ATOM 621 C C . ARG A 1 74 ? 8.553 -11.546 0.038 1.00 91.31 74 ARG A C 1
ATOM 623 O O . ARG A 1 74 ? 9.579 -11.372 -0.611 1.00 91.31 74 ARG A O 1
ATOM 630 N N . THR A 1 75 ? 7.345 -11.639 -0.520 1.00 91.75 75 THR A N 1
ATOM 631 C CA . THR A 1 75 ? 7.112 -11.584 -1.975 1.00 91.75 75 THR A CA 1
ATOM 632 C C . THR A 1 75 ? 7.579 -10.251 -2.569 1.00 91.75 75 THR A C 1
ATOM 634 O O . THR A 1 75 ? 8.253 -10.228 -3.597 1.00 91.75 75 THR A O 1
ATOM 637 N N . VAL A 1 76 ? 7.266 -9.131 -1.904 1.00 91.62 76 VAL A N 1
ATOM 638 C CA . VAL A 1 76 ? 7.697 -7.794 -2.350 1.00 91.62 76 VAL A CA 1
ATOM 639 C C . VAL A 1 76 ? 9.220 -7.671 -2.291 1.00 91.62 76 VAL A C 1
ATOM 641 O O . VAL A 1 76 ? 9.833 -7.244 -3.267 1.00 91.62 76 VAL A O 1
ATOM 644 N N . LYS A 1 77 ? 9.843 -8.088 -1.181 1.00 92.69 77 LYS A N 1
ATOM 645 C CA . LYS A 1 77 ? 11.305 -8.061 -1.013 1.00 92.69 77 LYS A CA 1
ATOM 646 C C . LYS A 1 77 ? 12.018 -8.879 -2.088 1.00 92.69 77 LYS A C 1
ATOM 648 O O . LYS A 1 77 ? 13.030 -8.420 -2.608 1.00 92.69 77 LYS A O 1
ATOM 653 N N . GLU A 1 78 ? 11.491 -10.051 -2.433 1.00 93.56 78 GLU A N 1
ATOM 654 C CA . GLU A 1 78 ? 12.078 -10.894 -3.476 1.00 93.56 78 GLU A CA 1
ATOM 655 C C . GLU A 1 78 ? 12.011 -10.222 -4.848 1.00 93.56 78 GLU A C 1
ATOM 657 O O . GLU A 1 78 ? 13.027 -10.087 -5.521 1.00 93.56 78 GLU A O 1
ATOM 662 N N . ARG A 1 79 ? 10.853 -9.675 -5.227 1.00 90.50 79 ARG A N 1
ATOM 663 C CA . ARG A 1 79 ? 10.689 -8.995 -6.520 1.00 90.50 79 ARG A CA 1
ATOM 664 C C . ARG A 1 79 ? 11.578 -7.755 -6.651 1.00 90.50 79 ARG A C 1
ATOM 666 O O . ARG A 1 79 ? 12.166 -7.512 -7.707 1.00 90.50 79 ARG A O 1
ATOM 673 N N . VAL A 1 80 ? 11.722 -7.001 -5.561 1.00 91.31 80 VAL A N 1
ATOM 674 C CA . VAL A 1 80 ? 12.657 -5.870 -5.470 1.00 91.31 80 VAL A CA 1
ATOM 675 C C . VAL A 1 80 ? 14.098 -6.352 -5.624 1.00 91.31 80 VAL A C 1
ATOM 677 O O . VAL A 1 80 ? 14.852 -5.751 -6.385 1.00 91.31 80 VAL A O 1
ATOM 680 N N . ARG A 1 81 ? 14.480 -7.455 -4.969 1.00 90.94 81 ARG A N 1
ATOM 681 C CA . ARG A 1 81 ? 15.821 -8.044 -5.080 1.00 90.94 81 ARG A CA 1
ATOM 682 C C . ARG A 1 81 ? 16.135 -8.479 -6.509 1.00 90.94 81 ARG A C 1
ATOM 684 O O . ARG A 1 81 ? 17.203 -8.125 -7.000 1.00 90.94 81 ARG A O 1
ATOM 691 N N . CYS A 1 82 ? 15.217 -9.178 -7.179 1.00 90.62 82 CYS A N 1
ATOM 692 C CA . CYS A 1 82 ? 15.379 -9.568 -8.581 1.00 90.62 82 CYS A CA 1
ATOM 693 C C . CYS A 1 82 ? 15.593 -8.338 -9.472 1.00 90.62 82 CYS A C 1
ATOM 695 O O . CYS A 1 82 ? 16.561 -8.285 -10.219 1.00 90.62 82 CYS A O 1
ATOM 697 N N . THR A 1 83 ? 14.747 -7.313 -9.323 1.00 88.00 83 THR A N 1
ATOM 698 C CA . THR A 1 83 ? 14.830 -6.088 -10.136 1.00 88.00 83 THR A CA 1
ATOM 699 C C . THR A 1 83 ? 16.138 -5.334 -9.891 1.00 88.00 83 THR A C 1
ATOM 701 O O . THR A 1 83 ? 16.820 -4.943 -10.831 1.00 88.00 83 THR A O 1
ATOM 704 N N . MET A 1 84 ? 16.532 -5.168 -8.624 1.00 88.69 84 MET A N 1
ATOM 705 C CA . MET A 1 84 ? 17.784 -4.496 -8.269 1.00 88.69 84 MET A CA 1
ATOM 706 C C . MET A 1 84 ? 19.019 -5.264 -8.744 1.00 88.69 84 MET A C 1
ATOM 708 O O . MET A 1 84 ? 20.030 -4.641 -9.056 1.00 88.69 84 MET A O 1
ATOM 712 N N . ARG A 1 85 ? 18.958 -6.602 -8.790 1.00 88.00 85 ARG A N 1
ATOM 713 C CA . ARG A 1 85 ? 20.062 -7.443 -9.269 1.00 88.00 85 ARG A CA 1
ATOM 714 C C . ARG A 1 85 ? 20.297 -7.288 -10.770 1.00 88.00 85 ARG A C 1
ATOM 716 O O . ARG A 1 85 ? 21.439 -7.421 -11.194 1.00 88.00 85 ARG A O 1
ATOM 723 N N . SER A 1 86 ? 19.252 -6.983 -11.535 1.00 85.81 86 SER A N 1
ATOM 724 C CA . SER A 1 86 ? 19.340 -6.734 -12.977 1.00 85.81 86 SER A CA 1
ATOM 725 C C . SER A 1 86 ? 19.932 -5.367 -13.330 1.00 85.81 86 SER A C 1
ATOM 727 O O . SER A 1 86 ? 20.224 -5.115 -14.494 1.00 85.81 86 SER A O 1
ATOM 729 N N . PHE A 1 87 ? 20.116 -4.465 -12.361 1.00 85.75 87 PHE A N 1
ATOM 730 C CA . PHE A 1 87 ? 20.660 -3.144 -12.653 1.00 85.75 87 PHE A CA 1
ATOM 731 C C . PHE A 1 87 ? 22.162 -3.184 -12.964 1.00 85.75 87 PHE A C 1
ATOM 733 O O . PHE A 1 87 ? 22.926 -3.792 -12.214 1.00 85.75 87 PHE A O 1
ATOM 740 N N . PRO A 1 88 ? 22.627 -2.433 -13.980 1.00 85.69 88 PRO A N 1
ATOM 741 C CA . PRO A 1 88 ? 24.048 -2.343 -14.321 1.00 85.69 88 PRO A CA 1
ATOM 742 C C . PRO A 1 88 ? 24.851 -1.445 -13.356 1.00 85.69 88 PRO A C 1
ATOM 744 O O . PRO A 1 88 ? 26.023 -1.158 -13.591 1.00 85.69 88 PRO A O 1
ATOM 747 N N . PHE A 1 89 ? 24.244 -0.963 -12.264 1.00 85.62 89 PHE A N 1
ATOM 748 C CA . PHE A 1 89 ? 24.835 0.032 -11.369 1.00 85.62 89 PHE A CA 1
ATOM 749 C C . PHE A 1 89 ? 25.405 -0.592 -10.092 1.00 85.62 89 PHE A C 1
ATOM 751 O O . PHE A 1 89 ? 24.724 -1.318 -9.371 1.00 85.62 89 PHE A O 1
ATOM 758 N N . LYS A 1 90 ? 26.634 -0.206 -9.728 1.00 82.88 90 LYS A N 1
ATOM 759 C CA . LYS A 1 90 ? 27.281 -0.638 -8.473 1.00 82.88 90 LYS A CA 1
ATOM 760 C C . LYS A 1 90 ? 26.729 0.068 -7.226 1.00 82.88 90 LYS A C 1
ATOM 762 O O . LYS A 1 90 ? 26.837 -0.452 -6.119 1.00 82.88 90 LYS A O 1
ATOM 76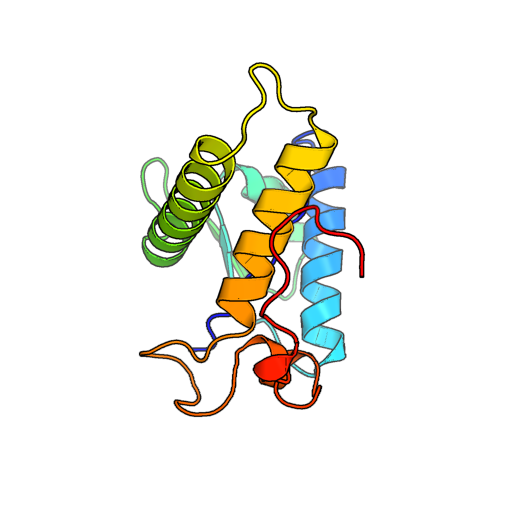7 N N . ARG A 1 91 ? 26.166 1.272 -7.384 1.00 87.75 91 ARG A N 1
ATOM 768 C CA . ARG A 1 91 ? 25.551 2.067 -6.309 1.00 87.75 91 ARG A CA 1
ATOM 769 C C . ARG A 1 91 ? 24.175 2.537 -6.754 1.00 87.75 91 ARG A C 1
ATOM 771 O O . ARG A 1 91 ? 24.041 3.136 -7.813 1.00 87.75 91 ARG A O 1
ATOM 778 N N . ILE A 1 92 ? 23.171 2.277 -5.924 1.00 86.88 92 ILE A N 1
ATOM 779 C CA . ILE A 1 92 ? 21.764 2.534 -6.236 1.00 86.88 92 ILE A CA 1
ATOM 780 C C . ILE A 1 92 ? 21.264 3.675 -5.334 1.00 86.88 92 ILE A C 1
ATOM 782 O O . ILE A 1 92 ? 21.293 3.535 -4.107 1.00 86.88 92 ILE A O 1
ATOM 786 N N . PRO A 1 93 ? 20.806 4.810 -5.898 1.00 90.25 93 PRO A N 1
ATOM 787 C CA . PRO A 1 93 ? 20.234 5.902 -5.118 1.00 90.25 93 PRO A CA 1
ATOM 788 C C . PRO A 1 93 ? 18.977 5.477 -4.350 1.00 90.25 93 PRO A C 1
ATOM 790 O O . PRO A 1 93 ? 18.180 4.668 -4.824 1.00 90.25 93 PRO A O 1
ATOM 793 N N . ARG A 1 94 ? 18.731 6.103 -3.190 1.00 89.12 94 ARG A N 1
ATOM 794 C CA . ARG A 1 94 ? 17.537 5.826 -2.363 1.00 89.12 94 ARG A CA 1
ATOM 795 C C . ARG A 1 94 ? 16.220 6.062 -3.107 1.00 89.12 94 ARG A C 1
ATOM 797 O O . ARG A 1 94 ? 15.244 5.376 -2.828 1.00 89.12 94 ARG A O 1
ATOM 804 N N . VAL A 1 95 ? 16.189 7.029 -4.025 1.00 89.88 95 VAL A N 1
ATOM 805 C CA . VAL A 1 95 ? 15.009 7.316 -4.857 1.00 89.88 95 VAL A CA 1
ATOM 806 C C . VAL A 1 95 ? 14.691 6.120 -5.751 1.00 89.88 95 VAL A C 1
ATOM 808 O O . VAL A 1 95 ? 13.559 5.655 -5.753 1.00 89.88 95 VAL A O 1
ATOM 811 N N . MET A 1 96 ? 15.707 5.543 -6.397 1.00 88.50 96 MET A N 1
ATOM 812 C CA . MET A 1 96 ? 15.539 4.378 -7.261 1.00 88.50 96 MET A CA 1
ATOM 813 C C . MET A 1 96 ? 15.046 3.156 -6.479 1.00 88.50 96 MET A C 1
ATOM 815 O O . MET A 1 96 ? 14.136 2.475 -6.936 1.00 88.50 96 MET A O 1
ATOM 819 N N . VAL A 1 97 ? 15.556 2.926 -5.261 1.00 90.06 97 VAL A N 1
ATOM 820 C CA . VAL A 1 97 ? 15.029 1.866 -4.379 1.00 90.06 97 VAL A CA 1
ATOM 821 C C . VAL A 1 97 ? 13.535 2.062 -4.121 1.00 90.06 97 VAL A C 1
ATOM 823 O O . VAL A 1 97 ? 12.769 1.120 -4.287 1.00 90.06 97 VAL A O 1
ATOM 826 N N . LYS A 1 98 ? 13.103 3.276 -3.751 1.00 90.38 98 LYS A N 1
ATOM 827 C CA . LYS A 1 98 ? 11.679 3.563 -3.510 1.00 90.38 98 LYS A CA 1
ATOM 828 C C . LYS A 1 98 ? 10.834 3.273 -4.746 1.00 90.38 98 LYS A C 1
ATOM 830 O O . LYS A 1 98 ? 9.852 2.549 -4.633 1.00 90.38 98 LYS A O 1
ATOM 835 N N . SER A 1 99 ? 11.260 3.748 -5.913 1.00 89.19 99 SER A N 1
ATOM 836 C CA . SER A 1 99 ? 10.544 3.532 -7.172 1.00 89.19 99 SER A CA 1
ATOM 837 C C . SER A 1 99 ? 10.465 2.052 -7.566 1.00 89.19 99 SER A C 1
ATOM 839 O O . SER A 1 99 ? 9.439 1.614 -8.080 1.00 89.19 99 SER A O 1
ATOM 841 N N . VAL A 1 100 ? 11.496 1.247 -7.284 1.00 91.12 100 VAL A N 1
ATOM 842 C CA . VAL A 1 100 ? 11.448 -0.208 -7.516 1.00 91.12 100 VAL A CA 1
ATOM 843 C C . VAL A 1 100 ? 10.436 -0.884 -6.595 1.00 91.12 100 VAL A C 1
ATOM 845 O O . VAL A 1 100 ? 9.692 -1.756 -7.040 1.00 91.12 100 VAL A O 1
ATOM 848 N N . VAL A 1 101 ? 10.372 -0.486 -5.321 1.00 91.38 101 VAL A N 1
ATOM 849 C CA . VAL A 1 101 ? 9.377 -1.039 -4.388 1.00 91.38 101 VAL A CA 1
ATOM 850 C C . VAL A 1 101 ? 7.963 -0.612 -4.797 1.00 91.38 101 VAL A C 1
ATOM 852 O O . VAL A 1 101 ? 7.062 -1.449 -4.816 1.00 91.38 101 VAL A O 1
ATOM 855 N N . GLU A 1 102 ? 7.769 0.646 -5.201 1.00 89.94 102 GLU A N 1
ATOM 856 C CA . GLU A 1 102 ? 6.496 1.147 -5.739 1.00 89.94 102 GLU A CA 1
ATOM 857 C C . GLU A 1 102 ? 6.060 0.359 -6.975 1.00 89.94 102 GLU A C 1
ATOM 859 O O . GLU A 1 102 ? 4.921 -0.106 -7.026 1.00 89.94 102 GLU A O 1
ATOM 864 N N . LYS A 1 103 ? 6.970 0.128 -7.931 1.00 88.00 103 LYS A N 1
ATOM 865 C CA . LYS A 1 103 ? 6.701 -0.718 -9.099 1.00 88.00 103 LYS A CA 1
ATOM 866 C C . LYS A 1 103 ? 6.355 -2.146 -8.684 1.00 88.00 103 LYS A C 1
ATOM 868 O O . LYS A 1 103 ? 5.385 -2.704 -9.182 1.00 88.00 103 LYS A O 1
ATOM 873 N N . ALA A 1 104 ? 7.090 -2.732 -7.740 1.00 90.00 104 ALA A N 1
ATOM 874 C CA . ALA A 1 104 ? 6.819 -4.089 -7.279 1.00 90.00 104 ALA A CA 1
ATOM 875 C C . ALA A 1 104 ? 5.414 -4.236 -6.677 1.00 90.00 104 ALA A C 1
ATOM 877 O O . ALA A 1 104 ? 4.729 -5.219 -6.951 1.00 90.00 104 ALA A O 1
ATOM 878 N N . VAL A 1 105 ? 4.979 -3.254 -5.888 1.00 89.56 105 VAL A N 1
ATOM 879 C CA . VAL A 1 105 ? 3.638 -3.218 -5.294 1.00 89.56 105 VAL A CA 1
ATOM 880 C C . VAL A 1 105 ? 2.570 -2.949 -6.355 1.00 89.56 105 VAL A C 1
ATOM 882 O O . VAL A 1 105 ? 1.545 -3.628 -6.362 1.00 89.56 105 VAL A O 1
ATOM 885 N N . LYS A 1 106 ? 2.815 -2.009 -7.276 1.00 85.38 106 LYS A N 1
ATOM 886 C CA . LYS A 1 106 ? 1.904 -1.689 -8.382 1.00 85.38 106 LYS A CA 1
ATOM 887 C C . LYS A 1 106 ? 1.641 -2.916 -9.249 1.00 85.38 106 LYS A C 1
ATOM 889 O O . LYS A 1 106 ? 0.484 -3.271 -9.437 1.00 85.38 106 LYS A O 1
ATOM 894 N N . ASP A 1 107 ? 2.693 -3.594 -9.691 1.00 84.38 107 ASP A N 1
ATOM 895 C CA . ASP A 1 107 ? 2.580 -4.781 -10.536 1.00 84.38 107 ASP A CA 1
ATOM 896 C C . ASP A 1 107 ? 1.815 -5.916 -9.812 1.00 84.38 107 ASP A C 1
ATOM 898 O O . ASP A 1 107 ? 0.994 -6.599 -10.419 1.00 84.38 107 ASP A O 1
ATOM 902 N N . LEU A 1 108 ? 2.018 -6.093 -8.496 1.00 84.81 108 LEU A N 1
ATOM 903 C CA . LEU A 1 108 ? 1.268 -7.077 -7.696 1.00 84.81 108 LEU A CA 1
ATOM 904 C C . LEU A 1 108 ? -0.219 -6.726 -7.534 1.00 84.81 108 LEU A C 1
ATOM 906 O O . LEU A 1 108 ? -1.036 -7.631 -7.396 1.00 84.81 108 LEU A O 1
ATOM 910 N N . ASN A 1 109 ? -0.571 -5.440 -7.532 1.00 85.69 109 ASN A N 1
ATOM 911 C CA . ASN A 1 109 ? -1.962 -4.990 -7.463 1.00 85.69 109 ASN A CA 1
ATOM 912 C C . ASN A 1 109 ? -2.647 -4.958 -8.838 1.00 85.69 109 ASN A C 1
ATOM 914 O O . ASN A 1 109 ? -3.874 -4.994 -8.896 1.00 85.69 109 ASN A O 1
ATOM 918 N N . GLN A 1 110 ? -1.878 -4.843 -9.924 1.00 79.88 110 GLN A N 1
ATOM 919 C CA . GLN A 1 110 ? -2.379 -4.815 -11.302 1.00 79.88 110 GLN A CA 1
ATOM 920 C C . GLN A 1 110 ? -2.803 -6.190 -11.813 1.00 79.88 110 GLN A C 1
ATOM 922 O O . GLN A 1 110 ? -3.619 -6.270 -12.727 1.00 79.88 110 GLN A O 1
ATOM 927 N N . LEU A 1 111 ? -2.271 -7.266 -11.234 1.00 75.69 111 LEU A N 1
ATOM 928 C CA . LEU A 1 111 ? -2.620 -8.626 -11.623 1.00 75.69 111 LEU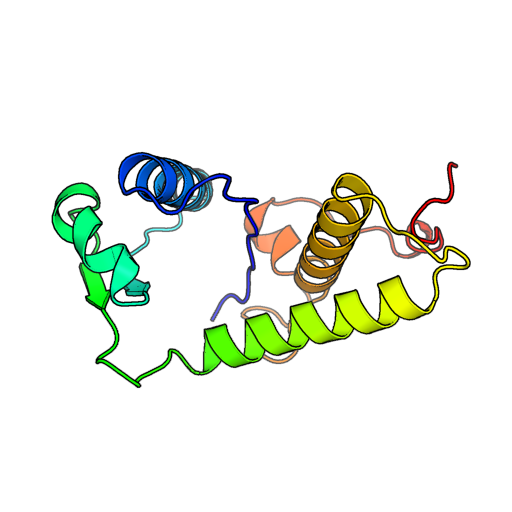 A CA 1
ATOM 929 C C . LEU A 1 111 ? -3.711 -9.198 -10.708 1.00 75.69 111 LEU A C 1
ATOM 931 O O . LEU A 1 111 ? -3.682 -8.964 -9.494 1.00 75.69 111 LEU A O 1
ATOM 935 N N . PRO A 1 112 ? -4.672 -9.965 -11.254 1.00 72.00 112 PRO A N 1
ATOM 936 C CA . PRO A 1 112 ? -5.646 -10.668 -10.435 1.00 72.00 112 PRO A CA 1
ATOM 937 C C . PRO A 1 112 ? -4.922 -11.657 -9.516 1.00 72.00 112 PRO A C 1
ATOM 939 O O . PRO A 1 112 ? -4.066 -12.442 -9.931 1.00 72.00 112 PRO A O 1
ATOM 942 N N . ALA A 1 113 ? -5.250 -11.607 -8.228 1.00 72.56 113 ALA A N 1
ATOM 943 C CA . ALA A 1 113 ? -4.680 -12.541 -7.273 1.00 72.56 113 ALA A CA 1
ATOM 944 C C . ALA A 1 113 ? -5.319 -13.922 -7.473 1.00 72.56 113 ALA A C 1
ATOM 946 O O . ALA A 1 113 ? -6.538 -14.039 -7.444 1.00 72.56 113 ALA A O 1
ATOM 947 N N . ARG A 1 114 ? -4.501 -14.979 -7.566 1.00 66.50 114 ARG A N 1
ATOM 948 C CA . ARG A 1 114 ? -4.955 -16.367 -7.806 1.00 66.50 114 ARG A CA 1
ATOM 949 C C . ARG A 1 114 ? -6.047 -16.867 -6.839 1.00 66.50 114 ARG A C 1
ATOM 951 O O . ARG A 1 114 ? -6.841 -17.712 -7.215 1.00 66.50 114 ARG A O 1
ATOM 958 N N . ASN A 1 115 ? -6.097 -16.314 -5.621 1.00 69.31 115 ASN A N 1
ATOM 959 C CA . ASN A 1 115 ? -7.126 -16.587 -4.603 1.00 69.31 115 ASN A CA 1
ATOM 960 C C . ASN A 1 115 ? -7.767 -15.267 -4.108 1.00 69.31 115 ASN A C 1
ATOM 962 O O . ASN A 1 115 ? -7.862 -15.031 -2.898 1.00 69.31 115 ASN A O 1
ATOM 966 N N . GLY A 1 116 ? -8.025 -14.329 -5.023 1.00 61.69 116 GLY A N 1
ATOM 967 C CA . GLY A 1 116 ? -8.652 -13.030 -4.753 1.00 61.69 116 GLY A CA 1
ATOM 968 C C . GLY A 1 116 ? -10.181 -13.104 -4.704 1.00 61.69 116 GLY A C 1
ATOM 969 O O . GLY A 1 116 ? -10.756 -14.182 -4.784 1.00 61.69 116 GLY A O 1
ATOM 970 N N . ILE A 1 117 ? -10.848 -11.954 -4.549 1.00 66.19 117 ILE A N 1
ATOM 971 C CA . ILE A 1 117 ? -12.323 -11.870 -4.629 1.00 66.19 117 ILE A CA 1
ATOM 972 C C . ILE A 1 117 ? -12.808 -12.168 -6.053 1.00 66.19 117 ILE A C 1
ATOM 974 O O . ILE A 1 117 ? -13.847 -12.792 -6.229 1.00 66.19 117 ILE A O 1
ATOM 978 N N . ALA A 1 118 ? -12.037 -11.750 -7.056 1.00 63.88 118 ALA A N 1
ATOM 979 C CA . ALA A 1 118 ? -12.327 -11.977 -8.459 1.00 63.88 118 ALA A CA 1
ATOM 980 C C . ALA A 1 118 ? -11.121 -12.627 -9.144 1.00 63.88 118 ALA A C 1
ATOM 982 O O . ALA A 1 118 ? -9.981 -12.213 -8.930 1.00 63.88 118 ALA A O 1
ATOM 983 N N . ASN A 1 119 ? -11.388 -13.627 -9.986 1.00 62.41 119 ASN A N 1
ATOM 984 C CA . ASN A 1 119 ? -10.365 -14.286 -10.805 1.00 62.41 119 ASN A CA 1
ATOM 985 C C . ASN A 1 119 ? -9.966 -13.435 -12.019 1.00 62.41 119 ASN A C 1
ATOM 987 O O . ASN A 1 119 ? -8.877 -13.598 -12.559 1.00 62.41 119 ASN A O 1
ATOM 991 N N . THR A 1 120 ? -10.856 -12.536 -12.442 1.00 66.56 120 THR A N 1
ATOM 992 C CA . THR A 1 120 ? -10.697 -11.682 -13.621 1.00 66.56 120 THR A CA 1
ATOM 993 C C . THR A 1 120 ? -10.302 -10.255 -13.267 1.00 66.56 120 THR A C 1
ATOM 995 O O . THR A 1 120 ? -9.502 -9.675 -13.987 1.00 66.56 120 THR A O 1
ATOM 998 N N . MET A 1 121 ? -10.807 -9.682 -12.167 1.00 68.81 121 MET A N 1
ATOM 999 C CA . MET A 1 121 ? -10.497 -8.296 -11.789 1.00 68.81 121 MET A CA 1
ATOM 1000 C C . MET A 1 121 ? -9.246 -8.184 -10.919 1.00 68.81 121 MET A C 1
ATOM 1002 O O . MET A 1 121 ? -9.066 -8.919 -9.945 1.00 68.81 121 MET A O 1
ATOM 1006 N N . SER A 1 122 ? -8.399 -7.204 -11.239 1.00 76.00 122 SER A N 1
ATOM 1007 C CA . SER A 1 122 ? -7.241 -6.878 -10.412 1.00 76.00 122 SER A CA 1
ATOM 1008 C C . SER A 1 122 ? -7.659 -6.158 -9.120 1.00 76.00 122 SER A C 1
ATOM 1010 O O . SER A 1 122 ? -8.621 -5.381 -9.132 1.00 76.00 122 SER A O 1
ATOM 1012 N N . PRO A 1 123 ? -6.930 -6.338 -8.002 1.00 75.44 123 PRO A N 1
ATOM 1013 C CA . PRO A 1 123 ? -7.145 -5.549 -6.791 1.00 75.44 123 PRO A CA 1
ATOM 1014 C C . PRO A 1 123 ? -7.097 -4.034 -7.041 1.00 75.44 123 PRO A C 1
ATOM 1016 O O . PRO A 1 123 ? -7.836 -3.284 -6.409 1.00 75.44 123 PRO A O 1
ATOM 1019 N N . LEU A 1 124 ? -6.255 -3.571 -7.971 1.00 77.50 124 LEU A N 1
ATOM 1020 C CA . LEU A 1 124 ? -6.169 -2.159 -8.343 1.00 77.50 124 LEU A CA 1
ATOM 1021 C C . LEU A 1 124 ? -7.434 -1.660 -9.048 1.00 77.50 124 LEU A C 1
ATOM 1023 O O . LEU A 1 124 ? -7.871 -0.546 -8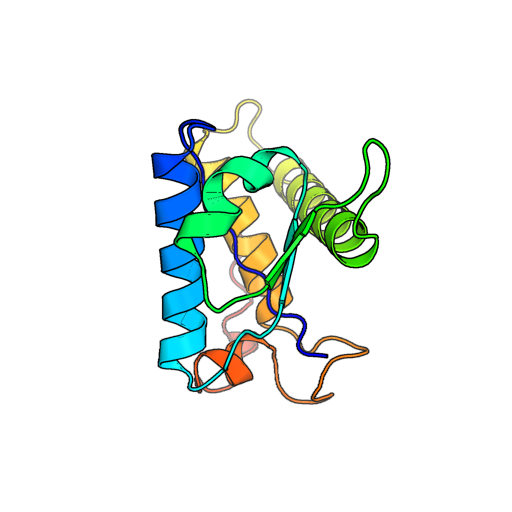.766 1.00 77.50 124 LEU A O 1
ATOM 1027 N N . THR A 1 125 ? -8.006 -2.469 -9.941 1.00 75.00 125 THR A N 1
ATOM 1028 C CA . THR A 1 125 ? -9.262 -2.184 -10.652 1.00 75.00 125 THR A CA 1
ATOM 1029 C C . THR A 1 125 ? -10.425 -2.116 -9.673 1.00 75.00 125 THR A C 1
ATOM 1031 O O . THR A 1 125 ? -11.179 -1.155 -9.696 1.00 75.00 125 THR A O 1
ATOM 1034 N N . MET A 1 126 ? -10.510 -3.065 -8.740 1.00 77.19 126 MET A N 1
ATOM 1035 C CA . MET A 1 126 ? -11.540 -3.067 -7.696 1.00 77.19 126 MET A CA 1
ATOM 1036 C C . MET A 1 126 ? -11.432 -1.876 -6.735 1.00 77.19 126 MET A C 1
ATOM 1038 O O . MET A 1 126 ? -12.441 -1.416 -6.216 1.00 77.19 126 MET A O 1
ATOM 1042 N N . MET A 1 127 ? -10.215 -1.384 -6.474 1.00 79.12 127 MET A N 1
ATOM 1043 C CA . MET A 1 127 ? -10.041 -0.170 -5.678 1.00 79.12 127 MET A CA 1
ATOM 1044 C C . MET A 1 127 ? -10.326 1.083 -6.494 1.00 79.12 127 MET A C 1
ATOM 1046 O O . MET A 1 127 ? -10.987 1.993 -6.028 1.00 79.12 127 MET A O 1
ATOM 1050 N N . THR A 1 128 ? -9.748 1.214 -7.678 1.00 76.12 128 THR A N 1
ATOM 1051 C CA . THR A 1 128 ? -9.664 2.516 -8.358 1.00 76.12 128 THR A CA 1
ATOM 1052 C C . THR A 1 128 ? -10.752 2.701 -9.410 1.00 76.12 128 THR A C 1
ATOM 1054 O O . THR A 1 128 ? -10.783 3.755 -10.031 1.00 76.12 128 THR A O 1
ATOM 1057 N N . GLU A 1 129 ? -11.565 1.672 -9.671 1.00 70.06 129 GLU A N 1
ATOM 1058 C CA . GLU A 1 129 ? -12.543 1.604 -10.774 1.00 70.06 129 GLU A CA 1
ATOM 1059 C C . GLU A 1 129 ? -11.933 1.883 -12.158 1.00 70.06 129 GLU A C 1
ATOM 1061 O O . GLU A 1 129 ? -12.624 2.096 -13.151 1.00 70.06 129 GLU A O 1
ATOM 1066 N N . LYS A 1 130 ? -10.599 1.860 -12.249 1.00 68.56 130 LYS A N 1
ATOM 1067 C CA . LYS A 1 130 ? -9.872 2.066 -13.496 1.00 68.56 130 LYS A CA 1
ATOM 1068 C C . LYS A 1 130 ? -9.959 0.814 -14.349 1.00 68.56 130 LYS A C 1
ATOM 1070 O O . LYS A 1 130 ? -9.829 -0.301 -13.836 1.00 68.56 130 LYS A O 1
ATOM 1075 N N . THR A 1 131 ? -10.109 1.027 -15.653 1.00 66.50 131 THR A N 1
ATOM 1076 C CA . THR A 1 131 ? -10.071 -0.025 -16.669 1.00 66.50 131 THR A CA 1
ATOM 1077 C C . THR A 1 131 ? -8.822 -0.889 -16.516 1.00 66.50 131 THR A C 1
ATOM 1079 O O . THR A 1 131 ? -7.801 -0.454 -15.970 1.00 66.50 131 THR A O 1
ATOM 1082 N N . PHE A 1 132 ? -8.916 -2.137 -16.977 1.00 65.00 132 PHE A N 1
ATOM 1083 C CA . PHE A 1 132 ? -7.783 -3.055 -16.977 1.00 65.00 132 PHE A CA 1
ATOM 1084 C C . PHE A 1 132 ? -6.553 -2.389 -17.607 1.00 65.00 132 PHE A C 1
ATOM 1086 O O . PHE A 1 132 ? -6.702 -1.687 -18.610 1.00 65.00 132 PHE A O 1
ATOM 1093 N N . PRO A 1 133 ? -5.358 -2.551 -17.007 1.00 64.75 133 PRO A N 1
ATOM 1094 C CA . PRO A 1 133 ? -4.144 -2.038 -17.617 1.00 64.75 133 PRO A CA 1
ATOM 1095 C C . PRO A 1 133 ? -3.982 -2.686 -18.991 1.00 64.75 133 PRO A C 1
ATOM 1097 O O . PRO A 1 133 ? -4.048 -3.909 -19.105 1.00 64.75 133 PRO A O 1
ATOM 1100 N N . ASP A 1 134 ? -3.794 -1.856 -20.012 1.00 67.19 134 ASP A N 1
ATOM 1101 C CA . ASP A 1 134 ? -3.498 -2.320 -21.360 1.00 67.19 134 ASP A CA 1
ATOM 1102 C C . ASP A 1 134 ? -2.145 -3.042 -21.351 1.00 67.19 134 ASP A C 1
ATOM 1104 O O . ASP A 1 134 ? -1.107 -2.445 -21.038 1.00 67.19 134 ASP A O 1
ATOM 1108 N N . TYR A 1 135 ? -2.165 -4.343 -21.632 1.00 66.81 135 TYR A N 1
ATOM 1109 C CA . TYR A 1 135 ? -0.986 -5.197 -21.545 1.00 66.81 135 TYR A CA 1
ATOM 1110 C C . TYR A 1 135 ? 0.063 -4.852 -22.604 1.00 66.81 135 TYR A C 1
ATOM 1112 O O . TYR A 1 135 ? 1.249 -5.066 -22.352 1.00 66.81 135 TYR A O 1
ATOM 1120 N N . ASP A 1 136 ? -0.339 -4.223 -23.710 1.00 65.44 136 ASP A N 1
ATOM 1121 C CA . ASP A 1 136 ? 0.580 -3.780 -24.761 1.00 65.44 136 ASP A CA 1
ATOM 1122 C C . ASP A 1 136 ? 1.471 -2.621 -24.277 1.00 65.44 136 ASP A C 1
ATOM 1124 O O . ASP A 1 136 ? 2.605 -2.450 -24.725 1.00 65.44 136 ASP A O 1
ATOM 1128 N N . THR A 1 137 ? 1.020 -1.876 -23.262 1.00 61.53 137 THR A N 1
ATOM 1129 C CA . THR A 1 137 ? 1.791 -0.783 -22.644 1.00 61.53 137 THR A CA 1
ATOM 1130 C C . THR A 1 137 ? 2.758 -1.245 -21.544 1.00 61.53 137 THR A C 1
ATOM 1132 O O . THR A 1 137 ? 3.574 -0.454 -21.065 1.00 61.53 137 THR A O 1
ATOM 1135 N N . LEU A 1 138 ? 2.719 -2.523 -21.137 1.00 65.56 138 LEU A N 1
ATOM 1136 C CA . LEU A 1 138 ? 3.572 -3.079 -20.071 1.00 65.56 138 LEU A CA 1
ATOM 1137 C C . LEU A 1 138 ? 4.965 -3.529 -20.550 1.00 65.56 138 LEU A C 1
ATOM 1139 O O . LEU A 1 138 ? 5.716 -4.111 -19.767 1.00 65.56 138 LEU A O 1
ATOM 1143 N N . LEU A 1 139 ? 5.328 -3.242 -21.802 1.00 66.62 139 LEU A N 1
ATOM 1144 C CA . LEU A 1 139 ? 6.617 -3.612 -22.396 1.00 66.62 139 LEU A CA 1
ATOM 1145 C C . LEU A 1 139 ? 7.795 -2.743 -21.923 1.00 66.62 139 LEU A C 1
ATOM 1147 O O . LEU A 1 139 ? 8.944 -3.144 -22.094 1.00 66.62 139 LEU A O 1
ATOM 1151 N N . LEU A 1 140 ? 7.543 -1.570 -21.328 1.00 66.62 140 LEU A N 1
ATOM 1152 C CA . LEU A 1 140 ? 8.624 -0.708 -20.844 1.00 66.62 140 LEU A CA 1
ATOM 1153 C C . LEU A 1 140 ? 9.278 -1.263 -19.572 1.00 66.62 140 LEU A C 1
ATOM 1155 O O . LEU A 1 140 ? 8.632 -1.493 -18.540 1.00 66.62 140 LEU A O 1
ATOM 1159 N N . GLU A 1 141 ? 10.600 -1.405 -19.635 1.00 69.56 141 GLU A N 1
ATOM 1160 C CA . GLU A 1 141 ? 11.422 -1.763 -18.490 1.00 69.56 141 GLU A CA 1
ATOM 1161 C C . GLU A 1 141 ? 11.497 -0.622 -17.464 1.00 69.56 141 GLU A C 1
ATOM 1163 O O . GLU A 1 141 ? 11.163 0.542 -17.697 1.00 69.56 141 GLU A O 1
ATOM 1168 N N . PHE A 1 142 ? 11.930 -0.951 -16.251 1.00 68.31 142 PHE A N 1
ATOM 1169 C CA . PHE A 1 142 ? 12.118 0.070 -15.230 1.00 68.31 1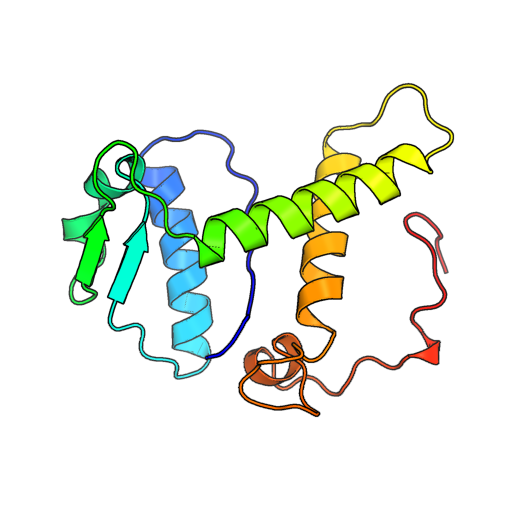42 PHE A CA 1
ATOM 1170 C C . PHE A 1 142 ? 13.263 1.019 -15.626 1.00 68.31 142 PHE A C 1
ATOM 1172 O O . PHE A 1 142 ? 14.413 0.597 -15.708 1.00 68.31 142 PHE A O 1
ATOM 1179 N N . GLY A 1 143 ? 12.955 2.308 -15.802 1.00 67.75 143 GLY A N 1
ATOM 1180 C CA . GLY A 1 143 ? 13.940 3.344 -16.137 1.00 67.75 143 GLY A CA 1
ATOM 1181 C C . GLY A 1 143 ? 14.043 3.680 -17.626 1.00 67.75 143 GLY A C 1
ATOM 1182 O O . GLY A 1 143 ? 14.806 4.577 -17.977 1.00 67.75 143 GLY A O 1
ATOM 1183 N N . THR A 1 144 ? 13.268 3.020 -18.491 1.00 66.31 144 THR A N 1
ATOM 1184 C CA . THR A 1 144 ? 13.109 3.447 -19.886 1.00 66.31 144 THR A CA 1
ATOM 1185 C C . THR A 1 144 ? 12.140 4.625 -19.960 1.00 66.31 144 THR A C 1
ATOM 1187 O O . THR A 1 144 ? 11.067 4.581 -19.356 1.00 66.31 144 THR A O 1
ATOM 1190 N N . TYR A 1 145 ? 12.520 5.671 -20.689 1.00 59.03 145 TYR A N 1
ATOM 1191 C CA . TYR A 1 145 ? 11.631 6.774 -21.046 1.00 59.03 145 TYR A CA 1
ATOM 1192 C C . TYR A 1 145 ? 11.029 6.461 -22.423 1.00 59.03 145 TYR A C 1
ATOM 1194 O O . TYR A 1 145 ? 11.779 6.110 -23.334 1.00 59.03 145 TYR A O 1
ATOM 1202 N N . ALA A 1 146 ? 9.699 6.518 -22.527 1.00 50.44 146 ALA A N 1
ATOM 1203 C CA . ALA A 1 146 ? 8.970 6.519 -23.798 1.00 50.44 146 ALA A CA 1
ATOM 1204 C C . ALA A 1 146 ? 8.888 7.944 -24.351 1.00 50.44 146 ALA A C 1
ATOM 1206 O O . ALA A 1 146 ? 8.807 8.879 -23.517 1.00 50.44 146 ALA A O 1
#

Radius of gyration: 17.11 Å; chains: 1; bounding box: 44×28×46 Å

Sequence (146 aa):
RMKFRTMAAVKNRYKPVLFNKLNTVLNFYDSRNYTITDVHADHEFRCIREEIRPIELDVCAPDDYVHEVERSIRTVKERVRCTMRSFPFKRIPRVMVKSVVEKAVKDLNQLPARNGIANTMSPLTMMTEKTFPDYDTLLLEFGTYA

Foldseek 3Di:
DADADDDDDQPDLDPVSVVVVVVVVVVLCVVLVHDAAEDEEEPSCVVCQVVPPPHHYHYADVVDDPVVVVVVVVQLVVQLVVLVVPDPDPDDDPVLSVVSSVVSSVVQQLQCDCPHPDNPDGSCCSSVVDDRPDVVVVPDDPPDDD